Protein AF-A0AA92T477-F1 (afdb_monomer_lite)

pLDDT: mean 76.83, std 16.28, range [39.47, 97.56]

Sequence (152 aa):
MILLQDNETCRQARLILRELIKGDKSRAQLWGSLADNQLDDVDLRFLLPPLANEGYIEESEGMWHILDKGVKYMQTYDRIIMESLEGYLEYGDTLAEKVRKSKERKKEQESKMNNKIALWTFIVGIISMLIGAIALLISHDMREIILPILGK

Secondary structure (DSSP, 8-state):
--TTSSHHHHHHHHHHHHHHHT--B-HHHHHHHHGGGT--HHHHHHHHHHHHHTTSEEEETTEEEE-HHHHHHHHHHHHHHHHHHHHHHHHHHHHHHHHHHHHHHHHHHHHHHHHHHHHHHHHHHHHHHHHHHHHHHHHHHHHHHHTTTS--

Foldseek 3Di:
DPQPPDPVSVVVLLLLLVVQVVHKAALVRSQVVCVVVVQHSVNCVVNVVVCVVVPQWHDDPRIIHGDPVVVVVNVVVVVVVVVVVVVCVVCVVVVVVVVVVVVVVVVVVVVVVVVVVVVVVVVVVVVVVVVVVVVVVVVVVVCVVVVVVPPD

Organism: NCBI:txid165179

Structure (mmCIF, N/CA/C/O backbone):
data_AF-A0AA92T477-F1
#
_entry.id   AF-A0AA92T477-F1
#
loop_
_atom_site.group_PDB
_atom_site.id
_atom_site.type_symbol
_atom_site.label_atom_id
_atom_site.label_alt_id
_atom_site.label_comp_id
_atom_site.label_asym_id
_atom_site.label_entity_id
_atom_site.label_seq_id
_atom_site.pdbx_PDB_ins_code
_atom_site.Cartn_x
_atom_site.Cartn_y
_atom_site.Cartn_z
_atom_site.occupancy
_atom_site.B_iso_or_equiv
_atom_site.auth_seq_id
_atom_site.auth_comp_id
_atom_site.auth_asym_id
_atom_site.auth_atom_id
_atom_sit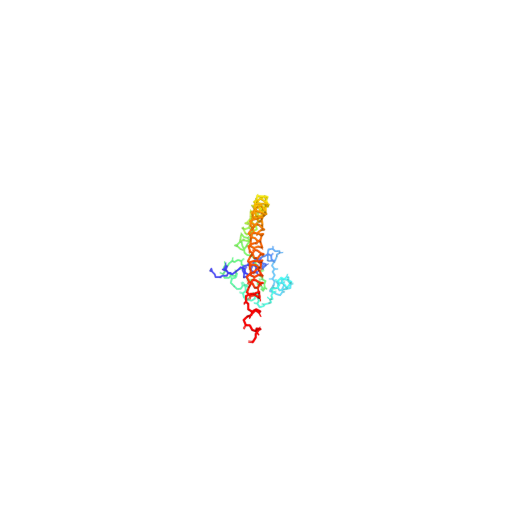e.pdbx_PDB_model_num
ATOM 1 N N . MET A 1 1 ? 9.588 -9.291 7.746 1.00 39.47 1 MET A N 1
ATOM 2 C CA . MET A 1 1 ? 9.843 -8.246 6.727 1.00 39.47 1 MET A CA 1
ATOM 3 C C . MET A 1 1 ? 9.819 -8.824 5.306 1.00 39.47 1 MET A C 1
ATOM 5 O O . MET A 1 1 ? 10.811 -8.743 4.595 1.00 39.47 1 MET A O 1
ATOM 9 N N . ILE A 1 2 ? 8.708 -9.445 4.890 1.00 44.47 2 ILE A N 1
ATOM 10 C CA . ILE A 1 2 ? 8.592 -10.070 3.552 1.00 44.47 2 ILE A CA 1
ATOM 11 C C . ILE A 1 2 ? 7.455 -9.456 2.715 1.00 44.47 2 ILE A C 1
ATOM 13 O O . ILE A 1 2 ? 7.568 -9.428 1.497 1.00 44.47 2 ILE A O 1
ATOM 17 N N . LEU A 1 3 ? 6.419 -8.851 3.315 1.00 45.91 3 LEU A N 1
ATOM 18 C CA . LEU A 1 3 ? 5.285 -8.340 2.521 1.00 45.91 3 LEU A CA 1
ATOM 19 C C . LEU A 1 3 ? 5.510 -7.028 1.773 1.00 45.91 3 LEU A C 1
ATOM 21 O O . LEU A 1 3 ? 4.661 -6.638 0.980 1.00 45.91 3 LEU A O 1
ATOM 25 N N . LEU A 1 4 ? 6.620 -6.334 2.021 1.00 50.62 4 LEU A N 1
ATOM 26 C CA . LEU A 1 4 ? 6.806 -4.965 1.539 1.00 50.62 4 LEU A CA 1
ATOM 27 C C . LEU A 1 4 ? 7.811 -4.829 0.382 1.00 50.62 4 LEU A C 1
ATOM 29 O O . LEU A 1 4 ? 8.275 -3.725 0.115 1.00 50.62 4 LEU A O 1
ATOM 33 N N . GLN A 1 5 ? 8.187 -5.927 -0.284 1.00 49.06 5 GLN A N 1
ATOM 34 C CA . GLN A 1 5 ? 9.120 -5.869 -1.422 1.00 49.06 5 GLN A CA 1
ATOM 35 C C . GLN A 1 5 ? 8.425 -5.703 -2.777 1.00 49.06 5 GLN A C 1
ATOM 37 O O . GLN A 1 5 ? 9.001 -5.093 -3.674 1.00 49.06 5 GLN A O 1
ATOM 42 N N . ASP A 1 6 ? 7.198 -6.203 -2.923 1.00 66.06 6 ASP A N 1
ATOM 43 C CA . ASP A 1 6 ? 6.422 -6.064 -4.154 1.00 66.06 6 ASP A CA 1
ATOM 44 C C . ASP A 1 6 ? 5.494 -4.839 -4.094 1.00 66.06 6 ASP A C 1
ATOM 46 O O . ASP A 1 6 ? 4.789 -4.618 -3.105 1.00 66.06 6 ASP A O 1
ATOM 50 N N . ASN A 1 7 ? 5.506 -4.023 -5.153 1.00 73.44 7 ASN A N 1
ATOM 51 C CA . ASN A 1 7 ? 4.780 -2.750 -5.188 1.00 73.44 7 ASN A CA 1
ATOM 52 C C . ASN A 1 7 ? 3.260 -2.967 -5.199 1.00 73.44 7 ASN A C 1
ATOM 54 O O . ASN A 1 7 ? 2.527 -2.187 -4.589 1.00 73.44 7 ASN A O 1
ATOM 58 N N . GLU A 1 8 ? 2.793 -4.044 -5.833 1.00 80.12 8 GLU A N 1
ATOM 59 C CA . GLU A 1 8 ? 1.369 -4.367 -5.889 1.00 80.12 8 GLU A CA 1
ATOM 60 C C . GLU A 1 8 ? 0.873 -4.902 -4.545 1.00 80.12 8 GLU A C 1
ATOM 62 O O . GLU A 1 8 ? -0.073 -4.357 -3.982 1.00 80.12 8 GLU A O 1
ATOM 67 N N . THR A 1 9 ? 1.597 -5.846 -3.946 1.00 79.62 9 THR A N 1
ATOM 68 C CA . THR A 1 9 ? 1.326 -6.343 -2.585 1.00 79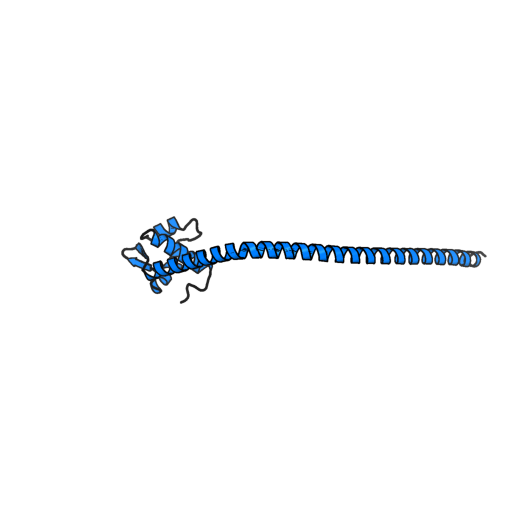.62 9 THR A CA 1
ATOM 69 C C . THR A 1 9 ? 1.297 -5.192 -1.566 1.00 79.62 9 THR A C 1
ATOM 71 O O . THR A 1 9 ? 0.395 -5.098 -0.731 1.00 79.62 9 THR A O 1
ATOM 74 N N . CYS A 1 10 ? 2.236 -4.241 -1.672 1.00 81.56 10 CYS A N 1
ATOM 75 C CA . CYS A 1 10 ? 2.240 -3.017 -0.868 1.00 81.56 10 CYS A CA 1
ATOM 76 C C . CYS A 1 10 ? 1.011 -2.134 -1.119 1.00 81.56 10 CYS A C 1
ATOM 78 O O . CYS A 1 10 ? 0.452 -1.562 -0.181 1.00 81.56 10 CYS A O 1
ATOM 80 N N . ARG A 1 11 ? 0.612 -1.970 -2.386 1.00 85.62 11 ARG A N 1
ATOM 81 C CA . ARG A 1 11 ? -0.562 -1.181 -2.777 1.00 85.62 11 ARG A CA 1
ATOM 82 C C . ARG A 1 11 ? -1.825 -1.785 -2.178 1.00 85.62 11 ARG A C 1
ATOM 84 O O . ARG A 1 11 ? -2.586 -1.061 -1.540 1.00 85.62 11 ARG A O 1
ATOM 91 N N . GLN A 1 12 ? -2.002 -3.093 -2.323 1.00 89.75 12 GLN A N 1
ATOM 92 C CA . GLN A 1 12 ? -3.152 -3.829 -1.816 1.00 89.75 12 GLN A CA 1
ATOM 93 C C . GLN A 1 12 ? -3.213 -3.807 -0.281 1.00 89.75 12 GLN A C 1
ATOM 95 O O . GLN A 1 12 ? -4.254 -3.489 0.293 1.00 89.75 12 GLN A O 1
ATOM 100 N N . ALA A 1 13 ? -2.081 -4.013 0.399 1.00 91.00 13 ALA A N 1
ATOM 101 C CA . ALA A 1 13 ? -1.984 -3.867 1.851 1.00 91.00 13 ALA A CA 1
ATOM 102 C C . ALA A 1 13 ? -2.410 -2.466 2.328 1.00 91.00 13 ALA A C 1
ATOM 104 O O . ALA A 1 13 ? -3.170 -2.334 3.288 1.00 91.00 13 ALA A O 1
ATOM 105 N N . ARG A 1 14 ? -1.985 -1.402 1.631 1.00 90.88 14 ARG A N 1
ATOM 106 C CA . ARG A 1 14 ? -2.400 -0.025 1.950 1.00 90.88 14 ARG A CA 1
ATOM 107 C C . ARG A 1 14 ? -3.896 0.208 1.760 1.00 90.88 14 ARG A C 1
ATOM 109 O O . ARG A 1 14 ? -4.461 1.008 2.502 1.00 90.88 14 ARG A O 1
ATOM 116 N N . LEU A 1 15 ? -4.530 -0.445 0.785 1.00 92.62 15 LEU A N 1
ATOM 117 C CA . LEU A 1 15 ? -5.980 -0.364 0.585 1.00 92.62 15 LEU A CA 1
ATOM 118 C C . LEU A 1 15 ? -6.736 -0.988 1.761 1.00 92.62 15 LEU A C 1
ATOM 120 O O . LEU A 1 15 ? -7.646 -0.357 2.294 1.00 92.62 15 LEU A O 1
ATOM 124 N N . ILE A 1 16 ? -6.296 -2.161 2.227 1.00 94.62 16 ILE A N 1
ATOM 125 C CA . ILE A 1 16 ? -6.855 -2.815 3.420 1.00 94.62 16 ILE A CA 1
ATOM 126 C C . ILE A 1 16 ? -6.729 -1.894 4.639 1.00 94.62 16 ILE A C 1
ATOM 128 O O . ILE A 1 16 ? -7.721 -1.618 5.309 1.00 94.62 16 ILE A O 1
ATOM 132 N N . LEU A 1 17 ? -5.535 -1.349 4.896 1.00 95.44 17 LEU A N 1
ATOM 133 C CA . LEU A 1 17 ? -5.320 -0.437 6.024 1.00 95.44 17 LEU A CA 1
ATOM 134 C C . LEU A 1 17 ? -6.176 0.837 5.917 1.00 95.44 17 LEU A C 1
ATOM 136 O O . LEU A 1 17 ? -6.725 1.284 6.921 1.00 95.44 17 LEU A O 1
ATOM 140 N N . ARG A 1 18 ? -6.343 1.407 4.713 1.00 93.88 18 ARG A N 1
ATOM 141 C CA . ARG A 1 18 ? -7.236 2.558 4.466 1.00 93.88 18 ARG A CA 1
ATOM 142 C C . ARG A 1 18 ? -8.684 2.253 4.826 1.00 93.88 18 ARG A C 1
ATOM 144 O O . ARG A 1 18 ? -9.354 3.119 5.381 1.00 93.88 18 ARG A O 1
ATOM 151 N N . GLU A 1 19 ? -9.170 1.059 4.503 1.00 95.19 19 GLU A N 1
ATOM 152 C CA . GLU A 1 19 ? -10.531 0.658 4.857 1.00 95.19 19 GLU A CA 1
ATOM 153 C C . GLU A 1 19 ? -10.696 0.449 6.361 1.00 95.19 19 GLU A C 1
ATOM 155 O O . GLU A 1 19 ? -11.706 0.878 6.912 1.00 95.19 19 GLU A O 1
ATOM 160 N N . LEU A 1 20 ? -9.696 -0.123 7.034 1.00 96.25 20 LEU A N 1
ATOM 161 C CA . LEU A 1 20 ? -9.740 -0.346 8.482 1.00 96.25 20 LEU A CA 1
ATOM 162 C C . LEU A 1 20 ? -9.594 0.945 9.302 1.00 96.25 20 LEU A C 1
ATOM 164 O O . LEU A 1 20 ? -10.154 1.042 10.387 1.00 96.25 20 LEU A O 1
ATOM 168 N N . ILE A 1 21 ? -8.941 1.985 8.768 1.00 95.31 21 ILE A N 1
ATOM 169 C CA . ILE A 1 21 ? -8.951 3.334 9.374 1.00 95.31 21 ILE A CA 1
ATOM 170 C C . ILE A 1 21 ? -10.373 3.909 9.452 1.00 95.31 21 ILE A C 1
ATOM 172 O O . ILE A 1 21 ? -10.679 4.679 10.361 1.00 95.31 21 ILE A O 1
ATOM 176 N N . LYS A 1 22 ? -11.255 3.548 8.512 1.00 94.69 22 LYS A N 1
ATOM 177 C CA . LYS A 1 22 ? -12.654 4.008 8.504 1.00 94.69 22 LYS A CA 1
ATOM 178 C C . LYS A 1 22 ? -13.520 3.275 9.532 1.00 94.69 22 LYS A C 1
ATOM 180 O O . LYS A 1 22 ? -14.678 3.646 9.710 1.00 94.69 22 LYS A O 1
ATOM 185 N N . GLY A 1 23 ? -12.987 2.234 10.162 1.00 95.25 23 GLY A N 1
ATOM 186 C CA . GLY A 1 23 ? -13.668 1.400 11.137 1.00 95.25 23 GLY A CA 1
ATOM 187 C C . GLY A 1 23 ? -13.457 -0.080 10.857 1.00 95.25 23 GLY A C 1
ATOM 188 O O . GLY A 1 23 ? -13.130 -0.480 9.737 1.00 95.25 23 GLY A O 1
ATOM 189 N N . ASP A 1 24 ? -13.693 -0.877 11.890 1.00 96.38 24 ASP A N 1
ATOM 190 C CA . ASP A 1 24 ? -13.467 -2.317 11.880 1.00 96.38 24 ASP A CA 1
ATOM 191 C C . ASP A 1 24 ? -14.345 -3.023 10.849 1.00 96.38 24 ASP A C 1
ATOM 193 O O . ASP A 1 24 ? -15.509 -2.661 10.626 1.00 96.38 24 ASP A O 1
ATOM 197 N N . LYS A 1 25 ? -13.787 -4.045 10.195 1.00 96.44 25 LYS A N 1
ATOM 198 C CA . LYS A 1 25 ? -14.477 -4.767 9.121 1.00 96.44 25 LYS A CA 1
ATOM 199 C C . LYS A 1 25 ? -14.213 -6.256 9.190 1.00 96.44 25 LYS A C 1
ATOM 201 O O . LYS A 1 25 ? -13.078 -6.698 9.324 1.00 96.44 25 LYS A O 1
ATOM 206 N N . SER A 1 26 ? -15.261 -7.038 8.980 1.00 95.69 26 SER A N 1
ATOM 207 C CA . SER A 1 26 ? -15.115 -8.453 8.644 1.00 95.69 26 SER A CA 1
ATOM 208 C C . SER A 1 26 ? -14.446 -8.610 7.276 1.00 95.69 26 SER A C 1
ATOM 210 O O . SER A 1 26 ? -14.479 -7.706 6.433 1.00 95.69 26 SER A O 1
ATOM 212 N N . ARG A 1 27 ? -13.899 -9.797 6.998 1.00 93.25 27 ARG A N 1
ATOM 213 C CA . ARG A 1 27 ? -13.310 -10.094 5.680 1.00 93.25 27 ARG A CA 1
ATOM 214 C C . ARG A 1 27 ? -14.310 -9.905 4.533 1.00 93.25 27 ARG A C 1
ATOM 216 O O . ARG A 1 27 ? -13.947 -9.374 3.491 1.00 93.25 27 ARG A O 1
ATOM 223 N N . ALA A 1 28 ? -15.575 -10.280 4.736 1.00 92.69 28 ALA A N 1
ATOM 224 C CA . ALA A 1 28 ? -16.625 -10.105 3.731 1.00 92.69 28 ALA A CA 1
ATOM 225 C C . ALA A 1 28 ? -16.908 -8.622 3.438 1.00 92.69 28 ALA A C 1
ATOM 227 O O . ALA A 1 28 ? -17.109 -8.244 2.286 1.00 92.69 28 ALA A O 1
ATOM 228 N N . GLN A 1 29 ? -16.879 -7.770 4.467 1.00 94.19 29 GLN A N 1
ATOM 229 C CA . GLN A 1 29 ? -17.018 -6.324 4.295 1.00 94.19 29 GLN A CA 1
ATOM 230 C C . GLN A 1 29 ? -15.802 -5.715 3.596 1.00 94.19 29 GLN A C 1
ATOM 232 O O . GLN A 1 29 ? -15.980 -4.871 2.725 1.00 94.19 29 GLN A O 1
ATOM 237 N N . LEU A 1 30 ? -14.583 -6.157 3.929 1.00 94.06 30 LEU A N 1
ATOM 238 C CA . LEU A 1 30 ? -13.374 -5.744 3.210 1.00 94.06 30 LEU A CA 1
ATOM 239 C C . LEU A 1 30 ? -13.449 -6.119 1.731 1.00 94.06 30 LEU A C 1
ATOM 241 O O . LEU A 1 30 ? -13.172 -5.278 0.883 1.00 94.06 30 LEU A O 1
ATOM 245 N N . TRP A 1 31 ? -13.880 -7.341 1.419 1.00 93.50 31 TRP A N 1
ATOM 246 C CA . TRP A 1 31 ? -14.056 -7.779 0.038 1.00 93.50 31 TRP A CA 1
ATOM 247 C C . TRP A 1 31 ? -15.087 -6.918 -0.697 1.00 93.50 31 TRP A C 1
ATOM 249 O O . TRP A 1 31 ? -14.795 -6.402 -1.771 1.00 93.50 31 TRP A O 1
ATOM 259 N N . GLY A 1 32 ? -16.252 -6.676 -0.088 1.00 90.69 32 GLY A N 1
ATOM 260 C CA . GLY A 1 32 ? -17.278 -5.806 -0.667 1.00 90.69 32 GLY A CA 1
ATOM 261 C C . GLY A 1 32 ? -16.797 -4.369 -0.903 1.00 90.69 32 GLY A C 1
ATOM 262 O O . GLY A 1 32 ? -17.128 -3.777 -1.924 1.00 90.69 32 GLY A O 1
ATOM 263 N N . SER A 1 33 ? -15.983 -3.821 0.003 1.00 90.12 33 SER A N 1
ATOM 264 C CA . SER A 1 33 ? -15.409 -2.473 -0.118 1.00 90.12 33 SER A CA 1
ATOM 265 C C . SER A 1 33 ? -14.267 -2.374 -1.135 1.00 90.12 33 SER A C 1
ATOM 267 O O . SER A 1 33 ? -14.002 -1.289 -1.650 1.00 90.12 33 SER A O 1
ATOM 269 N N . LEU A 1 34 ? -13.558 -3.474 -1.401 1.00 91.69 34 LEU A N 1
ATOM 270 C CA . LEU A 1 34 ? -12.330 -3.478 -2.199 1.00 91.69 34 LEU A CA 1
ATOM 271 C C . LEU A 1 34 ? -12.460 -4.201 -3.546 1.00 91.69 34 LEU A C 1
ATOM 273 O O . LEU A 1 34 ? -11.512 -4.162 -4.329 1.00 91.69 34 LEU A O 1
ATOM 277 N N . ALA A 1 35 ? -13.627 -4.769 -3.860 1.00 84.06 35 ALA A N 1
ATOM 278 C CA . ALA A 1 35 ? -13.888 -5.458 -5.124 1.00 84.06 35 ALA A CA 1
ATOM 279 C C . ALA A 1 35 ? -13.563 -4.587 -6.354 1.00 84.06 35 ALA A C 1
ATOM 281 O O . ALA A 1 35 ? -12.871 -5.038 -7.266 1.00 84.06 35 ALA A O 1
ATOM 282 N N . ASP A 1 36 ? -13.952 -3.307 -6.338 1.00 84.25 36 ASP A N 1
ATOM 283 C CA . ASP A 1 36 ? -13.669 -2.356 -7.428 1.00 84.25 36 ASP A CA 1
ATOM 284 C C . ASP A 1 36 ? -12.168 -2.049 -7.592 1.00 84.25 36 ASP A C 1
ATOM 286 O O . ASP A 1 36 ? -11.723 -1.585 -8.643 1.00 84.25 36 ASP A O 1
ATOM 290 N N . ASN A 1 37 ? -11.362 -2.328 -6.563 1.00 82.94 37 ASN A N 1
ATOM 291 C CA . ASN A 1 37 ? -9.913 -2.127 -6.567 1.00 82.94 37 ASN A CA 1
ATOM 292 C C . ASN A 1 37 ? -9.130 -3.377 -7.000 1.00 82.94 37 ASN A C 1
ATOM 294 O O . ASN A 1 37 ? -7.901 -3.373 -6.894 1.00 82.94 37 ASN A O 1
ATOM 298 N N . GLN A 1 38 ? -9.823 -4.403 -7.513 1.00 80.56 38 GLN A N 1
ATOM 299 C CA . GLN A 1 38 ? -9.248 -5.700 -7.892 1.00 80.56 38 GLN A CA 1
ATOM 300 C C . GLN A 1 38 ? -8.613 -6.434 -6.699 1.00 80.56 38 GLN A C 1
ATOM 302 O O . GLN A 1 38 ? -7.570 -7.060 -6.847 1.00 80.56 38 GLN A O 1
ATOM 307 N N . LEU A 1 39 ? -9.220 -6.316 -5.512 1.00 85.62 39 LEU A N 1
ATOM 308 C CA . LEU A 1 39 ? -8.925 -7.180 -4.368 1.00 85.62 39 LEU A CA 1
ATOM 309 C C . LEU A 1 39 ? -10.082 -8.155 -4.175 1.00 85.62 39 LEU A C 1
ATOM 311 O O . LEU A 1 39 ? -11.198 -7.739 -3.846 1.00 85.62 39 LEU A O 1
ATOM 315 N N . ASP A 1 40 ? -9.813 -9.443 -4.351 1.00 86.94 40 ASP A N 1
ATOM 316 C CA . ASP A 1 40 ? -10.790 -10.502 -4.113 1.00 86.94 40 ASP A CA 1
ATOM 317 C C . ASP A 1 40 ? -10.605 -11.199 -2.743 1.00 86.94 40 ASP A C 1
ATOM 319 O O . ASP A 1 40 ? -9.737 -10.848 -1.937 1.00 86.94 40 ASP A O 1
ATOM 323 N N . ASP A 1 41 ? -11.464 -12.178 -2.422 1.00 87.19 41 ASP A N 1
ATOM 324 C CA . ASP A 1 41 ? -11.362 -12.938 -1.161 1.00 87.19 41 ASP A CA 1
ATOM 325 C C . ASP A 1 41 ? -10.049 -13.740 -1.063 1.00 87.19 41 ASP A C 1
ATOM 327 O O . ASP A 1 41 ? -9.575 -13.999 0.047 1.00 87.19 41 ASP A O 1
ATOM 331 N N . VAL A 1 42 ? -9.451 -14.134 -2.194 1.00 87.50 42 VAL A N 1
ATOM 332 C CA . VAL A 1 42 ? -8.179 -14.869 -2.236 1.00 87.50 42 VAL A CA 1
ATOM 333 C C . VAL A 1 42 ? -7.035 -13.936 -1.854 1.00 87.50 42 VAL A C 1
ATOM 335 O O . VAL A 1 42 ? -6.238 -14.291 -0.980 1.00 87.50 42 VAL A O 1
ATOM 338 N N . ASP A 1 43 ? -7.009 -12.725 -2.412 1.00 88.38 43 ASP A N 1
ATOM 339 C CA . ASP A 1 43 ? -6.039 -11.684 -2.059 1.00 88.38 43 ASP A CA 1
ATOM 340 C C . ASP A 1 43 ? -6.112 -11.349 -0.566 1.00 88.38 43 ASP A C 1
ATOM 342 O O . ASP A 1 43 ? -5.096 -11.307 0.131 1.00 88.38 43 ASP A O 1
ATOM 346 N N . LEU A 1 44 ? -7.322 -11.179 -0.025 1.00 91.56 44 LEU A N 1
ATOM 347 C CA . LEU A 1 44 ? -7.512 -10.888 1.399 1.00 91.56 44 LEU A CA 1
ATOM 348 C C . LEU A 1 44 ? -6.989 -12.014 2.297 1.00 91.56 44 LEU A C 1
ATOM 350 O O . LEU A 1 44 ? -6.338 -11.742 3.307 1.00 91.56 44 LEU A O 1
ATOM 354 N N . ARG A 1 45 ? -7.220 -13.282 1.936 1.00 91.38 45 ARG A N 1
ATOM 355 C CA . ARG A 1 45 ? -6.664 -14.430 2.679 1.00 91.38 45 ARG A CA 1
ATOM 356 C C . ARG A 1 45 ? -5.142 -14.461 2.661 1.00 91.38 45 ARG A C 1
ATOM 358 O O . ARG A 1 45 ? -4.551 -14.985 3.602 1.00 91.38 45 ARG A O 1
ATOM 365 N N . PHE A 1 46 ? -4.520 -13.926 1.616 1.00 90.44 46 PHE A N 1
ATOM 366 C CA . PHE A 1 46 ? -3.070 -13.858 1.506 1.00 90.44 46 PHE A CA 1
ATOM 367 C C . PHE A 1 46 ? -2.478 -12.661 2.264 1.00 90.44 46 PHE A C 1
ATOM 369 O O . PHE A 1 46 ? -1.415 -12.781 2.870 1.00 90.44 46 PHE A O 1
ATOM 376 N N . LEU A 1 47 ? -3.172 -11.520 2.273 1.00 91.38 47 LEU A N 1
ATOM 377 C CA . LEU A 1 47 ? -2.663 -10.252 2.807 1.00 91.38 47 LEU A CA 1
ATOM 378 C C . LEU A 1 47 ? -2.970 -10.024 4.292 1.00 91.38 47 LEU A C 1
ATOM 380 O O . LEU A 1 47 ? -2.162 -9.406 4.987 1.00 91.38 47 LEU A O 1
ATOM 384 N N . LEU A 1 48 ? -4.105 -10.515 4.802 1.00 94.06 48 LEU A N 1
ATOM 385 C CA . LEU A 1 48 ? -4.505 -10.294 6.197 1.00 94.06 48 LEU A CA 1
ATOM 386 C C . LEU A 1 48 ? -3.573 -10.986 7.208 1.00 94.06 48 LEU A C 1
ATOM 388 O O . LEU A 1 48 ? -3.089 -10.298 8.111 1.00 94.06 48 LEU A O 1
ATOM 392 N N . PRO A 1 49 ? -3.233 -12.289 7.074 1.00 93.56 49 PRO A N 1
ATOM 393 C CA . PRO A 1 49 ? -2.386 -12.952 8.065 1.00 93.56 49 PRO A CA 1
ATOM 394 C C . PRO A 1 49 ? -1.013 -12.293 8.230 1.00 93.56 49 PRO A C 1
ATOM 396 O O . PRO A 1 49 ? -0.582 -12.084 9.362 1.00 93.56 49 PRO A O 1
ATOM 399 N N . PRO A 1 50 ? -0.304 -11.902 7.159 1.00 91.50 50 PRO A N 1
ATOM 400 C CA . PRO A 1 50 ? 0.986 -11.267 7.345 1.00 91.50 50 PRO A CA 1
ATOM 401 C C . PRO A 1 50 ? 0.909 -9.823 7.857 1.00 91.50 50 PRO A C 1
ATOM 403 O O . PRO A 1 50 ? 1.810 -9.404 8.582 1.00 91.50 50 PRO A O 1
ATOM 406 N N . LEU A 1 51 ? -0.152 -9.072 7.536 1.00 93.56 51 LEU A N 1
ATOM 407 C CA . LEU A 1 51 ? -0.403 -7.773 8.169 1.00 93.56 51 LEU A CA 1
ATOM 408 C C . LEU A 1 51 ? -0.618 -7.923 9.680 1.00 93.56 51 LEU A C 1
ATOM 410 O O . LEU A 1 51 ? -0.124 -7.096 10.450 1.00 93.56 51 LEU A O 1
ATOM 414 N N . ALA A 1 52 ? -1.300 -8.992 10.093 1.00 94.81 52 ALA A N 1
ATOM 415 C CA . ALA A 1 52 ? -1.516 -9.318 11.496 1.00 94.81 52 ALA A CA 1
ATOM 416 C C . ALA A 1 52 ? -0.225 -9.765 12.193 1.00 94.81 52 ALA A C 1
ATOM 418 O O . ALA A 1 52 ? 0.124 -9.251 13.252 1.00 94.81 52 ALA A O 1
ATOM 419 N N . ASN A 1 53 ? 0.550 -10.646 11.554 1.00 94.12 53 ASN A N 1
ATOM 420 C CA . ASN A 1 53 ? 1.834 -11.125 12.074 1.00 94.12 53 ASN A CA 1
ATOM 421 C C . ASN A 1 53 ? 2.851 -9.995 12.270 1.00 94.12 53 ASN A C 1
ATOM 423 O O . ASN A 1 53 ? 3.658 -10.026 13.195 1.00 94.12 53 ASN A O 1
ATOM 427 N N . GLU A 1 54 ? 2.826 -8.991 11.396 1.00 91.50 54 GLU A N 1
ATOM 428 C CA . GLU A 1 54 ? 3.668 -7.802 11.519 1.00 91.50 54 GLU A CA 1
ATOM 429 C C . GLU A 1 54 ? 3.059 -6.758 12.480 1.00 91.50 54 GLU A C 1
ATOM 431 O O . GLU A 1 54 ? 3.667 -5.713 12.709 1.00 91.50 54 GLU A O 1
ATOM 436 N N . GLY A 1 55 ? 1.890 -7.013 13.075 1.00 94.56 55 GLY A N 1
ATOM 437 C CA . GLY A 1 55 ? 1.258 -6.156 14.081 1.00 94.56 55 GLY A CA 1
ATOM 438 C C . GLY A 1 55 ? 0.684 -4.854 13.525 1.00 94.56 55 GLY A C 1
ATOM 439 O O . GLY A 1 55 ? 0.630 -3.856 14.241 1.00 94.56 55 GLY A O 1
ATOM 440 N N . TYR A 1 56 ? 0.311 -4.818 12.244 1.00 95.50 56 TYR A N 1
ATOM 441 C CA . TYR A 1 56 ? -0.396 -3.672 11.662 1.00 95.50 56 TYR A CA 1
ATOM 442 C C . TYR A 1 56 ? -1.902 -3.730 11.918 1.00 95.50 56 TYR A C 1
ATOM 444 O O . TYR A 1 56 ? -2.542 -2.682 12.000 1.00 95.50 56 TYR A O 1
ATOM 452 N N . ILE A 1 57 ? -2.444 -4.941 12.031 1.00 97.19 57 ILE A N 1
ATOM 453 C CA . ILE A 1 57 ? -3.857 -5.224 12.277 1.00 97.19 57 ILE A CA 1
ATOM 454 C C . ILE A 1 57 ? -3.980 -6.371 13.281 1.00 97.19 57 ILE A C 1
ATOM 456 O O . ILE A 1 57 ? -3.016 -7.102 13.504 1.00 97.19 57 ILE A O 1
ATOM 460 N N . GLU A 1 58 ? -5.165 -6.564 13.836 1.00 97.31 58 GLU A N 1
ATOM 461 C CA . GLU A 1 58 ? -5.517 -7.746 14.620 1.00 97.31 58 GLU A CA 1
ATOM 462 C C . GLU A 1 58 ? -6.925 -8.223 14.266 1.00 97.31 58 GLU A C 1
ATOM 464 O O . GLU A 1 58 ? -7.741 -7.446 13.770 1.00 97.31 58 GLU A O 1
ATOM 469 N N . GLU A 1 59 ? -7.195 -9.506 14.490 1.00 96.31 59 GLU A N 1
ATOM 470 C CA . GLU A 1 59 ? -8.540 -10.067 14.373 1.00 96.31 59 GLU A CA 1
ATOM 471 C C . GLU A 1 59 ? -9.129 -10.251 15.773 1.00 96.31 59 GLU A C 1
ATOM 473 O O . GLU A 1 59 ? -8.526 -10.917 16.616 1.00 96.31 59 GLU A O 1
ATOM 478 N N . SER A 1 60 ? -10.316 -9.696 16.009 1.00 94.06 60 SER A N 1
ATOM 479 C CA . SER A 1 60 ? -11.104 -9.924 17.218 1.00 94.06 60 SER A CA 1
ATOM 480 C C . SER A 1 60 ? -12.561 -10.144 16.829 1.00 94.06 60 SER A C 1
ATOM 482 O O . SER A 1 60 ? -13.111 -9.426 16.002 1.00 94.06 60 SER A O 1
ATOM 484 N N . GLU A 1 61 ? -13.187 -11.188 17.372 1.00 93.06 61 GLU A N 1
ATOM 485 C CA . GLU A 1 61 ? -14.603 -11.510 17.119 1.00 93.06 61 GLU A CA 1
ATOM 486 C C . GLU A 1 61 ? -14.987 -11.617 15.619 1.00 93.06 61 GLU A C 1
ATOM 488 O O . GLU A 1 61 ? -16.121 -11.350 15.226 1.00 93.06 61 GLU A O 1
ATOM 493 N N . GLY A 1 62 ? -14.046 -12.030 14.759 1.00 91.38 62 GLY A N 1
ATOM 494 C CA . GLY A 1 62 ? -14.249 -12.135 13.304 1.00 91.38 62 GLY A CA 1
ATOM 495 C C . GLY A 1 62 ? -14.192 -10.798 12.551 1.00 91.38 62 GLY A C 1
ATOM 496 O O . GLY A 1 62 ? -14.527 -10.731 11.361 1.00 91.38 62 GLY A O 1
ATOM 497 N N . MET A 1 63 ? -13.768 -9.738 13.234 1.00 96.38 63 MET A N 1
ATOM 498 C CA . MET A 1 63 ? -13.547 -8.404 12.698 1.00 96.38 63 MET A CA 1
ATOM 499 C C . MET A 1 63 ? -12.051 -8.106 12.673 1.00 96.38 63 MET A C 1
ATOM 501 O O . MET A 1 63 ? -11.303 -8.506 13.560 1.00 96.38 63 MET A O 1
ATOM 505 N N . TRP A 1 64 ? -11.612 -7.404 11.636 1.00 97.50 64 TRP A N 1
ATOM 506 C CA . TRP A 1 64 ? -10.256 -6.891 11.534 1.00 97.50 64 TRP A CA 1
ATOM 507 C C . TRP A 1 64 ? -10.218 -5.463 12.053 1.00 97.50 64 TRP A C 1
ATOM 509 O O . TRP A 1 64 ? -11.042 -4.635 11.657 1.00 97.50 64 TRP A O 1
ATOM 519 N N . HIS A 1 65 ? -9.230 -5.197 12.897 1.00 97.00 65 HIS A N 1
ATOM 520 C CA . HIS A 1 65 ? -8.985 -3.923 13.559 1.00 97.00 65 HIS A CA 1
ATOM 521 C C . HIS A 1 65 ? -7.607 -3.416 13.157 1.00 97.00 65 HIS A C 1
ATOM 523 O O . HIS A 1 65 ? -6.661 -4.200 13.050 1.00 97.00 65 HIS A O 1
ATOM 529 N N . ILE A 1 66 ? -7.463 -2.110 12.936 1.00 97.12 66 ILE A N 1
ATOM 530 C CA . ILE A 1 66 ? -6.144 -1.518 12.703 1.00 97.12 66 ILE A CA 1
ATOM 531 C C . ILE A 1 66 ? -5.464 -1.178 14.031 1.00 97.12 66 ILE A C 1
ATOM 533 O O . ILE A 1 66 ? -6.065 -0.578 14.917 1.00 97.12 66 ILE A O 1
ATOM 537 N N . LEU A 1 67 ? -4.183 -1.522 14.146 1.00 97.56 67 LEU A N 1
ATOM 538 C CA . LEU A 1 67 ? -3.359 -1.193 15.306 1.00 97.56 67 LEU A CA 1
ATOM 539 C C . LEU A 1 67 ? -2.630 0.141 15.112 1.00 97.56 67 LEU A C 1
ATOM 541 O O . LEU A 1 67 ? -2.411 0.596 13.985 1.00 97.56 67 LEU A O 1
ATOM 545 N N . ASP A 1 68 ? -2.131 0.726 16.204 1.00 96.44 68 ASP A N 1
ATOM 546 C CA . ASP A 1 68 ? -1.341 1.969 16.190 1.00 96.44 68 ASP A CA 1
ATOM 547 C C . ASP A 1 68 ? -0.182 1.938 15.183 1.00 96.44 68 ASP A C 1
ATOM 549 O O . ASP A 1 68 ? 0.135 2.943 14.539 1.00 96.44 68 ASP A O 1
ATOM 553 N N . LYS A 1 69 ? 0.464 0.775 15.028 1.00 95.06 69 LYS A N 1
ATOM 554 C CA . LYS A 1 69 ? 1.539 0.578 14.047 1.00 95.06 69 LYS A CA 1
ATOM 555 C C . LYS A 1 69 ? 1.021 0.731 12.611 1.00 95.06 69 LYS A C 1
ATOM 557 O O . LYS A 1 69 ? 1.696 1.362 11.797 1.00 95.06 69 LYS A O 1
ATOM 562 N N . GLY A 1 70 ? -0.165 0.197 12.309 1.00 93.44 70 GLY A N 1
ATOM 563 C CA . GLY A 1 70 ? -0.873 0.362 11.033 1.00 93.44 70 GLY A CA 1
ATOM 564 C C . GLY A 1 70 ? -1.233 1.815 10.751 1.00 93.44 70 GLY A C 1
ATOM 565 O O . GLY A 1 70 ? -0.938 2.324 9.669 1.00 93.44 70 GLY A O 1
ATOM 566 N N . VAL A 1 71 ? -1.777 2.513 11.748 1.00 95.12 71 VAL A N 1
ATOM 567 C CA . VAL A 1 71 ? -2.133 3.936 11.629 1.00 95.12 71 VAL A CA 1
ATOM 568 C C . VAL A 1 71 ? -0.894 4.792 11.346 1.00 95.12 71 VAL A C 1
ATOM 570 O O . VAL A 1 71 ? -0.873 5.552 10.376 1.00 95.12 71 VAL A O 1
ATOM 573 N N . LYS A 1 72 ? 0.179 4.628 12.133 1.00 94.12 72 LYS A N 1
ATOM 574 C CA . LYS A 1 72 ? 1.446 5.363 11.947 1.00 94.12 72 LYS A CA 1
ATOM 575 C C . LYS A 1 72 ? 2.088 5.092 10.588 1.00 94.12 72 LYS A C 1
ATOM 577 O O . LYS A 1 72 ? 2.647 6.006 9.977 1.00 94.12 72 LYS A O 1
ATOM 582 N N . TYR A 1 73 ? 2.007 3.853 10.107 1.00 90.88 73 TYR A N 1
ATOM 583 C CA . TYR A 1 73 ? 2.480 3.491 8.774 1.00 90.88 73 TYR A CA 1
ATOM 584 C C . TYR A 1 73 ? 1.737 4.276 7.684 1.00 90.88 73 TYR A C 1
ATOM 586 O O . TYR A 1 73 ? 2.380 4.891 6.832 1.00 90.88 73 TYR A O 1
ATOM 594 N N . MET A 1 74 ? 0.403 4.337 7.753 1.00 92.31 74 MET A N 1
ATOM 595 C CA . MET A 1 74 ? -0.409 5.062 6.769 1.00 92.31 74 MET A CA 1
ATOM 596 C C . MET A 1 74 ? -0.180 6.576 6.809 1.00 92.31 74 MET A C 1
ATOM 598 O O . MET A 1 74 ? -0.004 7.187 5.758 1.00 92.31 74 MET A O 1
ATOM 602 N N . GLN A 1 75 ? -0.068 7.168 8.001 1.00 91.00 75 GLN A N 1
ATOM 603 C CA . GLN A 1 75 ? 0.266 8.591 8.158 1.00 91.00 75 GLN A CA 1
ATOM 604 C C . GLN A 1 75 ? 1.636 8.935 7.563 1.00 91.00 75 GLN A C 1
ATOM 606 O O . GLN A 1 75 ? 1.797 9.955 6.894 1.00 91.00 75 GLN A O 1
ATOM 611 N N . THR A 1 76 ? 2.631 8.071 7.782 1.00 87.00 76 THR A N 1
ATOM 612 C CA . THR A 1 76 ? 3.977 8.260 7.225 1.00 87.00 76 THR A CA 1
ATOM 613 C C . THR A 1 76 ? 3.950 8.184 5.701 1.00 87.00 76 THR A C 1
ATOM 615 O O . THR A 1 76 ? 4.597 8.991 5.038 1.00 87.00 76 THR A O 1
ATOM 618 N N . TYR A 1 77 ? 3.185 7.244 5.145 1.00 83.44 77 TYR A N 1
ATOM 619 C CA . TYR A 1 77 ? 3.022 7.104 3.703 1.00 83.44 77 TYR A CA 1
ATOM 620 C C . TYR A 1 77 ? 2.330 8.319 3.074 1.00 83.44 77 TYR A C 1
ATOM 622 O O . TYR A 1 77 ? 2.830 8.850 2.085 1.00 83.44 77 TYR A O 1
ATOM 630 N N . ASP A 1 78 ? 1.220 8.788 3.650 1.00 83.75 78 ASP A N 1
ATOM 631 C CA . ASP A 1 78 ? 0.498 9.953 3.126 1.00 83.75 78 ASP A CA 1
ATOM 632 C C . ASP A 1 78 ? 1.368 11.220 3.176 1.00 83.75 78 ASP A C 1
ATOM 634 O O . ASP A 1 78 ? 1.352 12.007 2.229 1.00 83.75 78 ASP A O 1
ATOM 638 N N . ARG A 1 79 ? 2.206 11.375 4.213 1.00 82.94 79 ARG A N 1
ATOM 639 C CA . ARG A 1 79 ? 3.210 12.448 4.273 1.00 82.94 79 ARG A CA 1
ATOM 640 C C . ARG A 1 79 ? 4.231 12.347 3.140 1.00 82.94 79 ARG A C 1
ATOM 642 O O . ARG A 1 79 ? 4.460 13.339 2.464 1.00 82.94 79 ARG A O 1
ATOM 649 N N . ILE A 1 80 ? 4.808 11.167 2.901 1.00 77.88 80 ILE A N 1
ATOM 650 C CA . ILE A 1 80 ? 5.791 10.970 1.819 1.00 77.88 80 ILE A CA 1
ATOM 651 C C . ILE A 1 80 ? 5.159 11.248 0.452 1.00 77.88 80 ILE A C 1
ATOM 653 O O . ILE A 1 80 ? 5.790 11.868 -0.399 1.00 77.88 80 ILE A O 1
ATOM 657 N N . ILE A 1 81 ? 3.914 10.815 0.230 1.00 76.94 81 ILE A N 1
ATOM 658 C CA . ILE A 1 81 ? 3.188 11.113 -1.009 1.00 76.94 81 ILE A CA 1
ATOM 659 C C . ILE A 1 81 ? 2.995 12.622 -1.159 1.00 76.94 81 ILE A C 1
ATOM 661 O O . ILE A 1 81 ? 3.293 13.139 -2.232 1.00 76.94 81 ILE A O 1
ATOM 665 N N . MET A 1 82 ? 2.553 13.330 -0.116 1.00 70.75 82 MET A N 1
ATOM 666 C CA . MET A 1 82 ? 2.374 14.785 -0.177 1.00 70.75 82 MET A CA 1
ATOM 667 C C . MET A 1 82 ? 3.692 15.523 -0.408 1.00 70.75 82 MET A C 1
ATOM 669 O O . MET A 1 82 ? 3.767 16.304 -1.347 1.00 70.75 82 MET A O 1
ATOM 673 N N . GLU A 1 83 ? 4.749 15.204 0.337 1.00 70.69 83 GLU A N 1
ATOM 674 C CA . GLU A 1 83 ? 6.086 15.784 0.138 1.00 70.69 83 GLU A CA 1
ATOM 675 C C . GLU A 1 83 ? 6.628 15.484 -1.268 1.00 70.69 83 GLU A C 1
ATOM 677 O O . GLU A 1 83 ? 7.249 16.335 -1.902 1.00 70.69 83 GLU A O 1
ATOM 682 N N . SER A 1 84 ? 6.364 14.285 -1.800 1.00 64.50 84 SER A N 1
ATOM 683 C CA . SER A 1 84 ? 6.740 13.949 -3.173 1.00 64.50 84 SER A CA 1
ATOM 684 C C . SER A 1 84 ? 5.929 14.744 -4.192 1.00 64.50 84 SER A C 1
ATOM 686 O O . SER A 1 84 ? 6.500 15.232 -5.158 1.00 64.50 84 SER A O 1
ATOM 688 N N . LEU A 1 85 ? 4.622 14.916 -3.983 1.00 59.28 85 LEU A N 1
ATOM 689 C CA . LEU A 1 85 ? 3.737 15.647 -4.884 1.00 59.28 85 LEU A CA 1
ATOM 690 C C . LEU A 1 85 ? 4.073 17.143 -4.883 1.00 59.28 85 LEU A C 1
ATOM 692 O O . LEU A 1 85 ? 4.149 17.746 -5.948 1.00 59.28 85 LEU A O 1
ATOM 696 N N . GLU A 1 86 ? 4.344 17.717 -3.712 1.00 58.62 86 GLU A N 1
ATOM 697 C CA . GLU A 1 86 ? 4.834 19.087 -3.542 1.00 58.62 86 GLU A CA 1
ATOM 698 C C . GLU A 1 86 ? 6.204 19.263 -4.206 1.00 58.62 86 GLU A C 1
ATOM 700 O O . GLU A 1 86 ? 6.378 20.169 -5.020 1.00 58.62 86 GLU A O 1
ATOM 705 N N . GLY A 1 87 ? 7.134 18.329 -3.986 1.00 53.97 87 GLY A N 1
ATOM 706 C CA . GLY A 1 87 ? 8.425 18.310 -4.674 1.00 53.97 87 GLY A CA 1
ATOM 707 C C . GLY A 1 87 ? 8.306 18.137 -6.195 1.00 53.97 87 GLY A C 1
ATOM 708 O O . GLY A 1 87 ? 9.090 18.718 -6.941 1.00 53.97 87 GLY A O 1
ATOM 709 N N . TYR A 1 88 ? 7.315 17.391 -6.695 1.00 49.44 88 TYR A N 1
ATOM 710 C CA . TYR A 1 88 ? 7.023 17.256 -8.127 1.00 49.44 88 TYR A CA 1
ATOM 711 C C . TYR A 1 88 ? 6.351 18.493 -8.718 1.00 49.44 88 TYR A C 1
ATOM 713 O O . TYR A 1 88 ? 6.566 18.766 -9.894 1.00 49.44 88 TYR A O 1
ATOM 721 N N . LEU A 1 89 ? 5.555 19.237 -7.953 1.00 51.66 89 LEU A N 1
ATOM 722 C CA . LEU A 1 89 ? 4.991 20.511 -8.398 1.00 51.66 89 LEU A CA 1
ATOM 723 C C . LEU A 1 89 ? 6.089 21.582 -8.468 1.00 51.66 89 LEU A C 1
ATOM 725 O O . LEU A 1 89 ? 6.192 22.282 -9.472 1.00 51.66 89 LEU A O 1
ATOM 729 N N . GLU A 1 90 ? 6.986 21.622 -7.481 1.00 51.38 90 GLU A N 1
ATOM 730 C CA . GLU A 1 90 ? 8.137 22.533 -7.455 1.00 51.38 90 GLU A CA 1
ATOM 731 C C . GLU A 1 90 ? 9.193 22.176 -8.527 1.00 51.38 90 GLU A C 1
ATOM 733 O O . GLU A 1 90 ? 9.743 23.048 -9.203 1.00 51.38 90 GLU A O 1
ATOM 738 N N . TYR A 1 91 ? 9.440 20.883 -8.773 1.00 43.00 91 TYR A N 1
ATOM 739 C CA . TYR A 1 91 ? 10.354 20.415 -9.825 1.00 43.00 91 TYR A CA 1
ATOM 740 C C . TYR A 1 91 ? 9.694 20.346 -11.214 1.00 43.00 91 TYR A C 1
ATOM 742 O O . TYR A 1 91 ? 10.392 20.407 -12.230 1.00 43.00 91 TYR A O 1
ATOM 750 N N . GLY A 1 92 ? 8.366 20.251 -11.285 1.00 50.03 92 GLY A N 1
ATOM 751 C CA . GLY A 1 92 ? 7.565 20.128 -12.506 1.00 50.03 92 GLY A CA 1
ATOM 752 C C . GLY A 1 92 ? 7.663 21.353 -13.406 1.00 50.03 92 GLY A C 1
ATOM 753 O O . GLY A 1 92 ? 7.873 21.200 -14.613 1.00 50.03 92 GLY A O 1
ATOM 754 N N . ASP A 1 93 ? 7.661 22.551 -12.819 1.00 50.56 93 ASP A N 1
ATOM 755 C CA . ASP A 1 93 ? 7.927 23.804 -13.538 1.00 50.56 93 ASP A CA 1
ATOM 756 C C . ASP A 1 93 ? 9.337 23.814 -14.152 1.00 50.56 93 ASP A C 1
ATOM 758 O O . ASP A 1 93 ? 9.542 24.216 -15.303 1.00 50.56 93 ASP A O 1
ATOM 762 N N . THR A 1 94 ? 10.330 23.272 -13.440 1.00 54.72 94 THR A N 1
ATOM 763 C CA . THR A 1 94 ? 11.710 23.199 -13.944 1.00 54.72 94 THR A CA 1
ATOM 764 C C . THR A 1 94 ? 11.910 22.104 -14.999 1.00 54.72 94 THR A C 1
ATOM 766 O O . THR A 1 94 ? 12.728 22.263 -15.912 1.00 54.72 94 THR A O 1
ATOM 769 N N . LEU A 1 95 ? 11.164 20.996 -14.914 1.00 51.34 95 LEU A N 1
ATOM 770 C CA . LEU A 1 95 ? 11.190 19.893 -15.878 1.00 51.34 95 LEU A CA 1
ATOM 771 C C . LEU A 1 95 ? 10.498 20.280 -17.183 1.00 51.34 95 LEU A C 1
ATOM 773 O O . LEU A 1 95 ? 11.064 20.038 -18.249 1.00 51.34 95 LEU A O 1
ATOM 777 N N . ALA A 1 96 ? 9.330 20.922 -17.115 1.00 58.31 96 ALA A N 1
ATOM 778 C CA . ALA A 1 96 ? 8.623 21.432 -18.286 1.00 58.31 96 ALA A CA 1
ATOM 779 C C . ALA A 1 96 ? 9.497 22.429 -19.069 1.00 58.31 96 ALA A C 1
ATOM 781 O O . ALA A 1 96 ? 9.650 22.304 -20.288 1.00 58.31 96 ALA A O 1
ATOM 782 N N . GLU A 1 97 ? 10.176 23.339 -18.365 1.00 58.91 97 GLU A N 1
ATOM 783 C CA . GLU A 1 97 ? 11.084 24.313 -18.978 1.00 58.91 97 GLU A CA 1
ATOM 784 C C . GLU A 1 97 ? 12.360 23.658 -19.550 1.00 58.91 97 GLU A C 1
ATOM 786 O O . GLU A 1 97 ? 12.818 24.006 -20.646 1.00 58.91 97 GLU A O 1
ATOM 791 N N . LYS A 1 98 ? 12.919 22.639 -18.880 1.00 57.62 98 LYS A N 1
ATOM 792 C CA . LYS A 1 98 ? 14.052 21.851 -19.409 1.00 57.62 98 LYS A CA 1
ATOM 793 C C . LYS A 1 98 ? 13.667 21.026 -20.639 1.00 57.62 98 LYS A C 1
ATOM 795 O O . LYS A 1 98 ? 14.459 20.943 -21.582 1.00 57.62 98 LYS A O 1
ATOM 800 N N . VAL A 1 99 ? 12.469 20.441 -20.665 1.00 61.28 99 VAL A N 1
ATOM 801 C CA . VAL A 1 99 ? 11.938 19.690 -21.814 1.00 61.28 99 VAL A CA 1
ATOM 802 C C . VAL A 1 99 ? 11.692 20.629 -22.993 1.00 61.28 99 VAL A C 1
ATOM 804 O O . VAL A 1 99 ? 12.092 20.301 -24.113 1.00 61.28 99 VAL A O 1
ATOM 807 N N . ARG A 1 100 ? 11.142 21.826 -22.751 1.00 62.88 100 ARG A N 1
ATOM 808 C CA . ARG A 1 100 ? 10.965 22.864 -23.777 1.00 62.88 100 ARG A CA 1
ATOM 809 C C . ARG A 1 100 ? 12.302 23.270 -24.404 1.00 62.88 100 ARG A C 1
ATOM 811 O O . ARG A 1 100 ? 12.465 23.141 -25.618 1.00 62.88 100 ARG A O 1
ATOM 818 N N . LYS A 1 101 ? 13.303 23.618 -23.585 1.00 62.75 101 LYS A N 1
ATOM 819 C CA . LYS A 1 101 ? 14.663 23.960 -24.055 1.00 62.75 101 LYS A CA 1
ATOM 820 C C . LYS A 1 101 ? 15.387 22.797 -24.741 1.00 62.75 101 LYS A C 1
ATOM 822 O O . LYS A 1 101 ? 16.192 23.005 -25.646 1.00 62.75 101 LYS A O 1
ATOM 827 N N . SER A 1 102 ? 15.143 21.555 -24.324 1.00 58.72 102 SER A N 1
ATOM 828 C CA . SER A 1 102 ? 15.688 20.361 -24.989 1.00 58.72 102 SER A CA 1
ATOM 829 C C . SER A 1 102 ? 15.070 20.156 -26.377 1.00 58.72 102 SER A C 1
ATOM 831 O O . SER A 1 102 ? 15.784 19.882 -27.342 1.00 58.72 102 SER A O 1
ATOM 833 N N . LYS A 1 103 ? 13.755 20.365 -26.507 1.00 64.44 103 LYS A N 1
ATOM 834 C CA . LYS A 1 103 ? 13.023 20.246 -27.775 1.00 64.44 103 LYS A CA 1
ATOM 835 C C . LYS A 1 103 ? 13.421 21.332 -28.778 1.00 64.44 103 LYS A C 1
ATOM 837 O O . LYS A 1 103 ? 13.552 21.033 -29.962 1.00 64.44 103 LYS A O 1
ATOM 842 N N . GLU A 1 104 ? 13.670 22.554 -28.311 1.00 65.06 104 GLU A N 1
ATOM 843 C CA . GLU A 1 104 ? 14.211 23.643 -29.138 1.00 65.06 104 GLU A CA 1
ATOM 844 C C . GLU A 1 104 ? 15.622 23.317 -29.654 1.00 65.06 104 GLU A C 1
ATOM 846 O O . GLU A 1 104 ? 15.863 23.398 -30.858 1.00 65.06 104 GLU A O 1
ATOM 85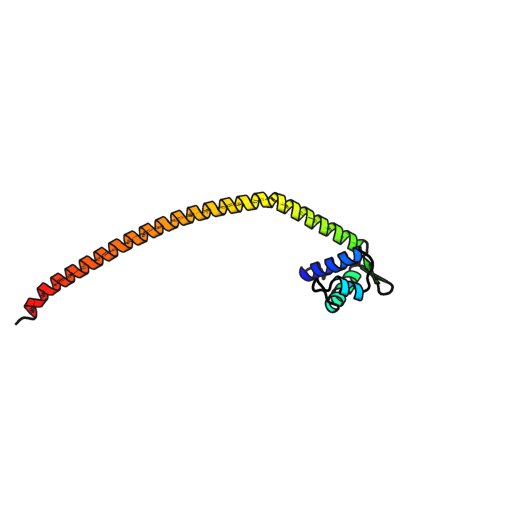1 N N . ARG A 1 105 ? 16.520 22.822 -28.788 1.00 64.25 105 ARG A N 1
ATOM 852 C CA . ARG A 1 105 ? 17.879 22.415 -29.195 1.00 64.25 105 ARG A CA 1
ATOM 853 C C . ARG A 1 105 ? 17.890 21.245 -30.184 1.00 64.25 105 ARG A C 1
ATOM 855 O O . ARG A 1 105 ? 18.687 21.252 -31.119 1.00 64.25 105 ARG A O 1
ATOM 862 N N . LYS A 1 106 ? 16.989 20.266 -30.026 1.00 64.50 106 LYS A N 1
ATOM 863 C CA . LYS A 1 106 ? 16.842 19.153 -30.983 1.00 64.50 106 LYS A CA 1
ATOM 864 C C . LYS A 1 106 ? 16.345 19.626 -32.348 1.00 64.50 106 LYS A C 1
ATOM 866 O O . LYS A 1 106 ? 16.927 19.235 -33.352 1.00 64.50 106 LYS A O 1
ATOM 871 N N . LYS A 1 107 ? 15.349 20.519 -32.393 1.00 65.00 107 LYS A N 1
A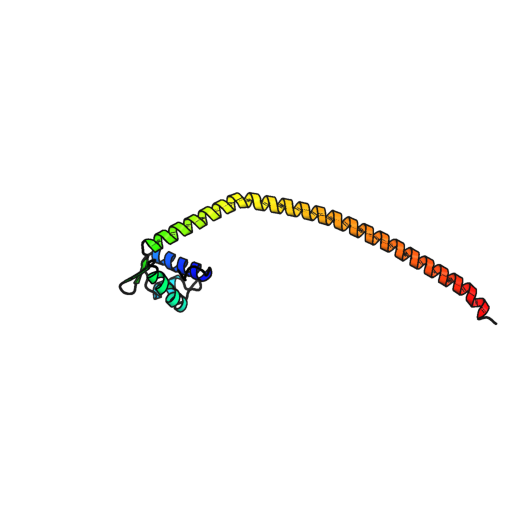TOM 872 C CA . LYS A 1 107 ? 14.858 21.107 -33.653 1.00 65.00 107 LYS A CA 1
ATOM 873 C C . LYS A 1 107 ? 15.937 21.909 -34.387 1.00 65.00 107 LYS A C 1
ATOM 875 O O . LYS A 1 107 ? 16.021 21.841 -35.610 1.00 65.00 107 LYS A O 1
ATOM 880 N N . GLU A 1 108 ? 16.779 22.644 -33.659 1.00 64.56 108 GLU A N 1
ATOM 881 C CA . GLU A 1 108 ? 17.899 23.382 -34.258 1.00 64.56 108 GLU A CA 1
ATOM 882 C C . GLU A 1 108 ? 19.006 22.447 -34.782 1.00 64.56 108 GLU A C 1
ATOM 884 O O . GLU A 1 108 ? 19.640 22.715 -35.803 1.00 64.56 108 GLU A O 1
ATOM 889 N N . GLN A 1 109 ? 19.240 21.318 -34.112 1.00 58.81 109 GLN A N 1
ATOM 890 C CA . GLN A 1 109 ? 20.204 20.318 -34.567 1.00 58.81 109 GLN A CA 1
ATOM 891 C C . GLN A 1 109 ? 19.685 19.528 -35.780 1.00 58.81 109 GLN A C 1
ATOM 893 O O . GLN A 1 109 ? 20.443 19.292 -36.723 1.00 58.81 109 GLN A O 1
ATOM 898 N N . GLU A 1 110 ? 18.397 19.177 -35.794 1.00 62.38 110 GLU A N 1
ATOM 899 C CA . GLU A 1 110 ? 17.724 18.544 -36.934 1.00 62.38 110 GLU A CA 1
ATOM 900 C C . GLU A 1 110 ? 17.726 19.455 -38.165 1.00 62.38 110 GLU A C 1
ATOM 902 O O . GLU A 1 110 ? 18.049 18.994 -39.257 1.00 62.38 110 GLU A O 1
ATOM 907 N N . SER A 1 111 ? 17.471 20.760 -38.014 1.00 63.94 111 SER A N 1
ATOM 908 C CA . SER A 1 111 ? 17.522 21.694 -39.148 1.00 63.94 111 SER A CA 1
ATOM 909 C C . SER A 1 111 ? 18.933 21.815 -39.740 1.00 63.94 111 SER A C 1
ATOM 911 O O . SER A 1 111 ? 19.098 21.780 -40.963 1.00 63.94 111 SER A O 1
ATOM 913 N N . LYS A 1 112 ? 19.973 21.864 -38.895 1.00 65.62 112 LYS A N 1
ATOM 914 C CA . LYS A 1 112 ? 21.380 21.864 -39.338 1.00 65.62 112 LYS A CA 1
ATOM 915 C C . LYS A 1 112 ? 21.762 20.561 -40.042 1.00 65.62 112 LYS A C 1
ATOM 917 O O . LYS A 1 112 ? 22.500 20.600 -41.027 1.00 65.62 112 LYS A O 1
ATOM 922 N N . MET A 1 113 ? 21.277 19.417 -39.560 1.00 63.97 113 MET A N 1
ATOM 923 C CA . MET A 1 113 ? 21.531 18.112 -40.177 1.00 63.97 113 MET A CA 1
ATOM 924 C C . MET A 1 113 ? 20.809 17.972 -41.523 1.00 63.97 113 MET A C 1
ATOM 926 O O . MET A 1 113 ? 21.432 17.564 -42.501 1.00 63.97 113 MET A O 1
ATOM 930 N N . ASN A 1 114 ? 19.548 18.402 -41.605 1.00 68.12 114 ASN A N 1
ATOM 931 C CA . ASN A 1 114 ? 18.764 18.387 -42.840 1.00 68.12 114 ASN A CA 1
ATOM 932 C C . ASN A 1 114 ? 19.405 19.262 -43.925 1.00 68.12 114 ASN A C 1
ATOM 934 O O . ASN A 1 114 ? 19.493 18.837 -45.074 1.00 68.12 114 ASN A O 1
ATOM 938 N N . ASN A 1 115 ? 19.943 20.433 -43.563 1.00 69.50 115 ASN A N 1
ATOM 939 C CA . ASN A 1 115 ? 20.646 21.294 -44.516 1.00 69.50 115 ASN A CA 1
ATOM 940 C C . ASN A 1 115 ? 21.941 20.645 -45.049 1.00 69.50 115 ASN A C 1
ATOM 942 O O . ASN A 1 115 ? 22.252 20.741 -46.234 1.00 69.50 115 ASN A O 1
ATOM 946 N N . LYS A 1 116 ? 22.681 19.915 -44.200 1.00 68.75 116 LYS A N 1
ATOM 947 C CA . LYS A 1 116 ? 23.864 19.153 -44.641 1.00 68.75 116 LYS A CA 1
ATOM 948 C C . LYS A 1 116 ? 23.489 18.009 -45.588 1.00 68.75 116 LYS A C 1
ATOM 950 O O . LYS A 1 116 ? 24.164 17.826 -46.596 1.00 68.75 116 LYS A O 1
ATOM 955 N N . ILE A 1 117 ? 22.422 17.262 -45.294 1.00 71.88 117 ILE A N 1
ATOM 956 C CA . ILE A 1 117 ? 21.936 16.168 -46.156 1.00 71.88 117 ILE A CA 1
ATOM 957 C C . ILE A 1 117 ? 21.459 16.712 -47.513 1.00 71.88 117 ILE A C 1
ATOM 959 O O . ILE A 1 117 ? 21.787 16.140 -48.554 1.00 71.88 117 ILE A O 1
ATOM 963 N N . ALA A 1 118 ? 20.747 17.842 -47.523 1.00 73.56 118 ALA A N 1
ATOM 964 C CA . ALA A 1 118 ? 20.313 18.511 -48.750 1.00 73.56 118 ALA A CA 1
ATOM 965 C C . ALA A 1 118 ? 21.501 18.938 -49.635 1.00 73.56 118 ALA A C 1
ATOM 967 O O . ALA A 1 118 ? 21.478 18.750 -50.849 1.00 73.56 118 ALA A O 1
ATOM 968 N N . LEU A 1 119 ? 22.583 19.442 -49.032 1.00 74.19 119 LEU A N 1
ATOM 969 C CA . LEU A 1 119 ? 23.792 19.804 -49.772 1.00 74.19 119 LEU A CA 1
ATOM 970 C C . LEU A 1 119 ? 24.483 18.575 -50.390 1.00 74.19 119 LEU A C 1
ATOM 972 O O . LEU A 1 119 ? 24.848 18.597 -51.564 1.00 74.19 119 LEU A O 1
ATOM 976 N N . TRP A 1 120 ? 24.638 17.488 -49.626 1.00 70.56 120 TRP A N 1
ATOM 977 C CA . TRP A 1 120 ? 25.262 16.256 -50.127 1.00 70.56 120 TRP A CA 1
ATOM 978 C C . TRP A 1 120 ? 24.451 15.601 -51.248 1.00 70.56 120 TRP A C 1
ATOM 980 O O . TRP A 1 120 ? 25.026 15.179 -52.250 1.00 70.56 120 TRP A O 1
ATOM 990 N N . THR A 1 121 ? 23.123 15.560 -51.120 1.00 74.38 121 THR A N 1
ATOM 991 C CA . THR A 1 121 ? 22.235 15.028 -52.168 1.00 74.38 121 THR A CA 1
ATOM 992 C C . THR A 1 121 ? 22.308 15.850 -53.456 1.00 74.38 121 THR A C 1
ATOM 994 O O . THR A 1 121 ? 22.362 15.270 -54.540 1.00 74.38 121 THR A O 1
ATOM 997 N N . PHE A 1 122 ? 22.417 17.178 -53.358 1.00 78.94 122 PHE A N 1
ATOM 998 C CA . PHE A 1 122 ? 22.625 18.045 -54.520 1.00 78.94 122 PHE A CA 1
ATOM 999 C C . PHE A 1 122 ? 23.966 17.777 -55.229 1.00 78.94 122 PHE A C 1
ATOM 1001 O O . PHE A 1 122 ? 23.995 17.615 -56.449 1.00 78.94 122 PHE A O 1
ATOM 1008 N N . ILE A 1 123 ? 25.067 17.655 -54.475 1.00 81.25 123 ILE A N 1
ATOM 1009 C CA . ILE A 1 123 ? 26.402 17.374 -55.037 1.00 81.25 123 ILE A CA 1
ATOM 1010 C C . ILE A 1 123 ? 26.424 16.016 -55.759 1.00 81.25 123 ILE A C 1
ATOM 1012 O O . ILE A 1 123 ? 26.913 15.924 -56.886 1.00 81.25 123 ILE A O 1
ATOM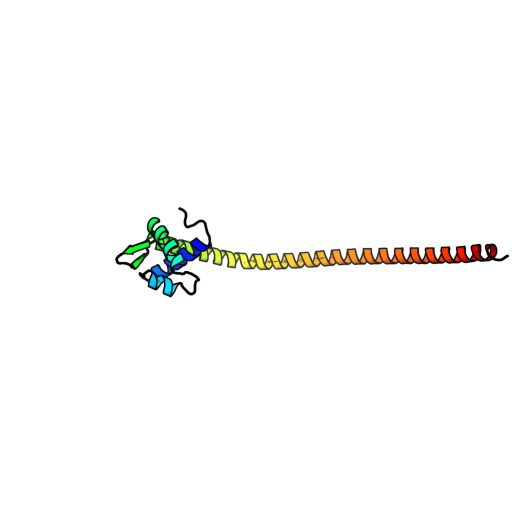 1016 N N . VAL A 1 124 ? 25.859 14.968 -55.149 1.00 82.38 124 VAL A N 1
ATOM 1017 C CA . VAL A 1 124 ? 25.785 13.626 -55.758 1.00 82.38 124 VAL A CA 1
ATOM 1018 C C . VAL A 1 124 ? 24.946 13.636 -57.042 1.00 82.38 124 VAL A C 1
ATOM 1020 O O . VAL A 1 124 ? 25.312 12.976 -58.020 1.00 82.38 124 VAL A O 1
ATOM 1023 N N . GLY A 1 125 ? 23.861 14.416 -57.076 1.00 80.56 125 GLY A N 1
ATOM 1024 C CA . GLY A 1 125 ? 23.034 14.589 -58.272 1.00 80.56 125 GLY A CA 1
ATOM 1025 C C . GLY A 1 125 ? 23.813 15.177 -59.452 1.00 80.56 125 GLY A C 1
ATOM 1026 O O . GLY A 1 125 ? 23.756 14.635 -60.556 1.00 80.56 125 GLY A O 1
ATOM 1027 N N . ILE A 1 126 ? 24.605 16.227 -59.213 1.00 83.19 126 ILE A N 1
ATOM 1028 C CA . ILE A 1 126 ? 25.429 16.860 -60.257 1.00 83.19 126 ILE A CA 1
ATOM 1029 C C . ILE A 1 126 ? 26.486 15.890 -60.798 1.00 83.19 126 ILE A C 1
ATOM 1031 O O . ILE A 1 126 ? 26.652 15.776 -62.012 1.00 83.19 126 ILE A O 1
ATOM 1035 N N . ILE A 1 127 ? 27.178 15.159 -59.919 1.00 84.69 127 ILE A N 1
ATOM 1036 C CA . ILE A 1 127 ? 28.205 14.191 -60.337 1.00 84.69 127 ILE A CA 1
ATOM 1037 C C . ILE A 1 127 ? 27.583 13.084 -61.199 1.00 84.69 127 ILE A C 1
ATOM 1039 O O . ILE A 1 127 ? 28.128 12.737 -62.245 1.00 84.69 127 ILE A O 1
ATOM 1043 N N . SER A 1 128 ? 26.413 12.574 -60.806 1.00 74.75 128 SER A N 1
ATOM 1044 C CA . SER A 1 128 ? 25.700 11.536 -61.562 1.00 74.75 128 SER A CA 1
ATOM 1045 C C . SER A 1 128 ? 25.302 12.020 -62.962 1.00 74.75 128 SER A C 1
ATOM 1047 O O . SER A 1 128 ? 25.444 11.284 -63.938 1.00 74.75 128 SER A O 1
ATOM 1049 N N . MET A 1 129 ? 24.866 13.278 -63.078 1.00 79.38 129 MET A N 1
ATOM 1050 C CA . MET A 1 129 ? 24.529 13.899 -64.362 1.00 79.38 129 MET A CA 1
ATOM 1051 C C . MET A 1 129 ? 25.758 14.054 -65.272 1.00 79.38 129 MET A C 1
ATOM 1053 O O . MET A 1 129 ? 25.677 13.759 -66.464 1.00 79.38 129 MET A O 1
ATOM 1057 N N . LEU A 1 130 ? 26.908 14.455 -64.717 1.00 81.44 130 LEU A N 1
ATOM 1058 C CA . LEU A 1 130 ? 28.166 14.578 -65.464 1.00 81.44 130 LEU A CA 1
ATOM 1059 C C . LEU A 1 130 ? 28.670 13.221 -65.976 1.00 81.44 130 LEU A C 1
ATOM 1061 O O . LEU A 1 130 ? 29.066 13.119 -67.135 1.00 81.44 130 LEU A O 1
ATOM 1065 N N . ILE A 1 131 ? 28.604 12.169 -65.153 1.00 77.94 131 ILE A N 1
ATOM 1066 C CA . ILE A 1 131 ? 28.979 10.806 -65.566 1.00 77.94 131 ILE A CA 1
ATOM 1067 C C . ILE A 1 131 ? 28.074 10.323 -66.707 1.00 77.94 131 ILE A C 1
ATOM 1069 O O . ILE A 1 131 ? 28.572 9.783 -67.694 1.00 77.94 131 ILE A O 1
ATOM 1073 N N . GLY A 1 132 ? 26.761 10.558 -66.612 1.00 74.44 132 GLY A N 1
ATOM 1074 C CA . GLY A 1 132 ? 25.815 10.212 -67.676 1.00 74.44 132 GLY A CA 1
ATOM 1075 C C . GLY A 1 132 ? 26.103 10.936 -68.995 1.00 74.44 132 GLY A C 1
ATOM 1076 O O . GLY A 1 132 ? 26.082 10.313 -70.056 1.00 74.44 132 GLY A O 1
ATOM 1077 N N . ALA A 1 133 ? 26.439 12.228 -68.941 1.00 73.94 133 ALA A N 1
ATOM 1078 C CA . ALA A 1 133 ? 26.799 13.006 -70.126 1.00 73.94 133 ALA A CA 1
ATOM 1079 C C . ALA A 1 133 ? 28.100 12.507 -70.781 1.00 73.94 133 ALA A C 1
ATOM 1081 O O . ALA A 1 133 ? 28.158 12.368 -72.002 1.00 73.94 133 ALA A O 1
ATOM 1082 N N . ILE A 1 134 ? 29.119 12.174 -69.982 1.00 72.88 134 ILE A N 1
ATOM 1083 C CA . ILE A 1 134 ? 30.382 11.609 -70.483 1.00 72.88 134 ILE A CA 1
ATOM 1084 C C . ILE A 1 134 ? 30.149 10.227 -71.110 1.00 72.88 134 ILE A C 1
ATOM 1086 O O . ILE A 1 134 ? 30.672 9.949 -72.186 1.00 72.88 134 ILE A O 1
ATOM 1090 N N . ALA A 1 135 ? 29.329 9.373 -70.489 1.00 70.12 135 ALA A N 1
ATOM 1091 C CA . ALA A 1 135 ? 28.988 8.060 -71.036 1.00 70.12 135 ALA A CA 1
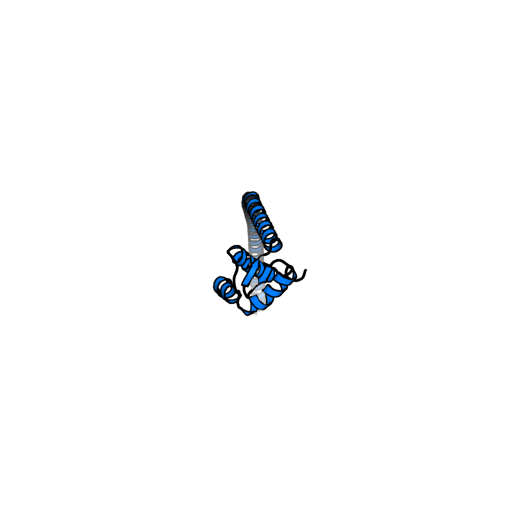ATOM 1092 C C . ALA A 1 135 ? 28.263 8.165 -72.389 1.00 70.12 135 ALA A C 1
ATOM 1094 O O . ALA A 1 135 ? 28.569 7.409 -73.312 1.00 70.12 135 ALA A O 1
ATOM 1095 N N . LEU A 1 136 ? 27.348 9.132 -72.532 1.00 68.75 136 LEU A N 1
ATOM 1096 C CA . LEU A 1 136 ? 26.676 9.407 -73.802 1.00 68.75 136 LEU A CA 1
ATOM 1097 C C . LEU A 1 136 ? 27.658 9.884 -74.878 1.00 68.75 136 LEU A C 1
ATOM 1099 O O . LEU A 1 136 ? 27.609 9.366 -75.992 1.00 68.75 136 LEU A O 1
ATOM 1103 N N . LEU A 1 137 ? 28.584 10.788 -74.547 1.00 68.38 137 LEU A N 1
ATOM 1104 C CA . LEU A 1 137 ? 29.612 11.261 -75.483 1.00 68.38 137 LEU A CA 1
ATOM 1105 C C . LEU A 1 137 ? 30.541 10.127 -75.944 1.00 68.38 137 LEU A C 1
ATOM 1107 O O . LEU A 1 137 ? 30.738 9.960 -77.143 1.00 68.38 137 LEU A O 1
ATOM 1111 N N . ILE A 1 138 ? 31.020 9.279 -75.026 1.00 66.12 138 ILE A N 1
ATOM 1112 C CA . ILE A 1 138 ? 31.850 8.109 -75.368 1.00 66.12 138 ILE A CA 1
ATOM 1113 C C . ILE A 1 138 ? 31.071 7.127 -76.251 1.00 66.12 138 ILE A C 1
ATOM 1115 O O . ILE A 1 138 ? 31.613 6.590 -77.215 1.00 66.12 138 ILE A O 1
ATOM 1119 N N . SER A 1 139 ? 29.790 6.887 -75.949 1.00 62.31 139 SER A N 1
ATOM 1120 C CA . SER A 1 139 ? 28.954 5.999 -76.763 1.00 62.31 139 SER A CA 1
ATOM 1121 C C . SER A 1 139 ? 28.697 6.557 -78.166 1.00 62.31 139 SER A C 1
ATOM 1123 O O . SER A 1 139 ? 28.623 5.784 -79.121 1.00 62.31 139 SER A O 1
ATOM 1125 N N . HIS A 1 140 ? 28.601 7.883 -78.304 1.00 60.34 140 HIS A N 1
ATOM 1126 C CA . HIS A 1 140 ? 28.405 8.540 -79.589 1.00 60.34 140 HIS A CA 1
ATOM 1127 C C . HIS A 1 140 ? 29.679 8.499 -80.445 1.00 60.34 140 HIS A C 1
ATOM 1129 O O . HIS A 1 140 ? 29.585 8.110 -81.610 1.00 60.34 140 HIS A O 1
ATOM 1135 N N . ASP A 1 141 ? 30.849 8.788 -79.863 1.00 58.66 141 ASP A N 1
ATOM 1136 C CA . ASP A 1 141 ? 32.150 8.700 -80.548 1.00 58.66 141 ASP A CA 1
ATOM 1137 C C . ASP A 1 141 ? 32.473 7.259 -80.970 1.00 58.66 141 ASP A C 1
ATOM 1139 O O . ASP A 1 141 ? 32.878 7.000 -82.104 1.00 58.66 141 ASP A O 1
ATOM 1143 N N . MET A 1 142 ? 32.216 6.276 -80.100 1.00 55.88 142 MET A N 1
ATOM 1144 C CA . MET A 1 142 ? 32.390 4.857 -80.439 1.00 55.88 142 MET A CA 1
ATOM 1145 C C . MET A 1 142 ? 31.465 4.428 -81.588 1.00 55.88 142 MET A C 1
ATOM 1147 O O . MET A 1 142 ? 31.845 3.594 -82.409 1.00 55.88 142 MET A O 1
ATOM 1151 N N . ARG A 1 143 ? 30.262 5.008 -81.694 1.00 55.97 143 ARG A N 1
ATOM 1152 C CA . ARG A 1 143 ? 29.327 4.725 -82.794 1.00 55.97 143 ARG A CA 1
ATOM 1153 C C . ARG A 1 143 ? 29.843 5.254 -84.135 1.00 55.97 143 ARG A C 1
ATOM 1155 O O . ARG A 1 143 ? 29.662 4.571 -85.141 1.00 55.97 143 ARG A O 1
ATOM 1162 N N . GLU A 1 144 ? 30.510 6.408 -84.154 1.00 57.22 144 GLU A N 1
ATOM 1163 C CA . GLU A 1 144 ? 31.139 6.962 -85.365 1.00 57.22 144 GLU A CA 1
ATOM 1164 C C . GLU A 1 144 ? 32.402 6.196 -85.789 1.00 57.22 144 GLU A C 1
ATOM 1166 O O . GLU A 1 144 ? 32.674 6.086 -86.983 1.00 57.22 144 GLU A O 1
ATOM 1171 N N . ILE A 1 145 ? 33.126 5.585 -84.844 1.00 57.59 145 ILE A N 1
ATOM 1172 C CA . ILE A 1 145 ? 34.313 4.757 -85.128 1.00 57.59 145 ILE A CA 1
ATOM 1173 C C . ILE A 1 145 ? 33.943 3.339 -85.601 1.00 57.59 145 ILE A C 1
ATOM 1175 O O . ILE A 1 145 ? 34.652 2.755 -86.419 1.00 57.59 145 ILE A O 1
ATOM 1179 N N . ILE A 1 146 ? 32.843 2.758 -85.108 1.00 53.16 146 ILE A N 1
ATOM 1180 C CA . ILE A 1 146 ? 32.452 1.370 -85.427 1.00 53.16 146 ILE A CA 1
ATOM 1181 C C . ILE A 1 146 ? 31.686 1.273 -86.760 1.00 53.16 146 ILE A C 1
ATOM 1183 O O . ILE A 1 146 ? 31.818 0.275 -87.473 1.00 53.16 146 ILE A O 1
ATOM 1187 N N . LEU A 1 147 ? 30.917 2.302 -87.138 1.00 55.28 147 LEU A N 1
ATOM 1188 C CA . LEU A 1 147 ? 30.118 2.313 -88.376 1.00 55.28 147 LEU A CA 1
ATOM 1189 C C . LEU A 1 147 ? 30.928 2.130 -89.684 1.00 55.28 147 LEU A C 1
ATOM 1191 O O . LEU A 1 147 ? 30.428 1.444 -90.574 1.00 55.28 147 LEU A O 1
ATOM 1195 N N . PRO A 1 148 ? 32.164 2.646 -89.828 1.00 55.12 148 PRO A N 1
ATOM 1196 C CA . PRO A 1 148 ? 33.013 2.372 -90.991 1.00 55.12 148 PRO A CA 1
ATOM 1197 C C . PRO A 1 148 ? 33.646 0.971 -90.991 1.00 55.12 148 PRO A C 1
ATOM 1199 O O . PRO A 1 148 ? 33.993 0.471 -92.056 1.00 55.12 148 PRO A O 1
ATOM 1202 N N . ILE A 1 149 ? 33.813 0.333 -89.824 1.00 56.94 149 ILE A N 1
ATOM 1203 C CA . ILE A 1 149 ? 34.483 -0.977 -89.695 1.00 56.94 149 ILE A CA 1
ATOM 1204 C C . ILE A 1 149 ? 33.521 -2.133 -90.009 1.00 56.94 149 ILE A C 1
ATOM 1206 O O . ILE A 1 149 ? 33.941 -3.146 -90.557 1.00 56.94 149 ILE A O 1
ATOM 1210 N N . LEU A 1 150 ? 32.224 -1.980 -89.717 1.00 55.03 150 LEU A N 1
ATOM 1211 C CA . LEU A 1 150 ? 31.189 -2.966 -90.073 1.00 55.03 150 LEU A CA 1
ATOM 1212 C C . LEU A 1 150 ? 30.573 -2.750 -91.471 1.00 55.03 150 LEU A C 1
ATOM 1214 O O . LEU A 1 150 ? 29.634 -3.452 -91.843 1.00 55.03 150 LEU A O 1
ATOM 1218 N N . GLY A 1 151 ? 31.080 -1.780 -92.237 1.00 54.69 151 GLY A N 1
ATOM 1219 C CA . GLY A 1 151 ? 30.536 -1.351 -93.523 1.00 54.69 151 GLY A CA 1
ATOM 1220 C C . GLY A 1 151 ? 31.500 -1.507 -94.699 1.00 54.69 151 GLY A C 1
ATOM 1221 O O . GLY A 1 151 ? 31.765 -0.517 -95.381 1.00 54.69 151 GLY A O 1
ATOM 1222 N N . LYS A 1 152 ? 31.997 -2.726 -94.940 1.00 47.38 152 LYS A N 1
ATOM 1223 C CA . LYS A 1 152 ? 32.264 -3.314 -96.268 1.00 47.38 152 LYS A CA 1
ATOM 1224 C C . LYS A 1 152 ? 32.534 -4.809 -96.149 1.00 47.38 152 LYS A C 1
ATOM 1226 O O . LYS A 1 152 ? 33.370 -5.180 -95.301 1.00 47.38 152 LYS A O 1
#

Radius of gyration: 37.77 Å; chains: 1; bounding box: 52×39×114 Å